Protein AF-A0A6L2LF67-F1 (afdb_monomer_lite)

pLDDT: mean 82.98, std 11.13, range [40.16, 97.12]

Structure (mmCIF, N/CA/C/O backbone):
data_AF-A0A6L2LF67-F1
#
_entry.id   AF-A0A6L2LF67-F1
#
loop_
_atom_site.group_PDB
_atom_site.id
_atom_site.type_symbol
_atom_site.label_atom_id
_atom_site.label_alt_id
_atom_site.label_comp_id
_atom_site.label_asym_id
_atom_site.label_entity_id
_atom_site.label_seq_id
_atom_site.pdbx_PDB_ins_code
_atom_site.Cartn_x
_atom_site.Cartn_y
_atom_site.Cartn_z
_atom_site.occupancy
_atom_site.B_iso_or_equiv
_atom_site.auth_seq_id
_atom_site.auth_comp_id
_atom_site.auth_asym_id
_atom_site.auth_atom_id
_atom_site.pdbx_PDB_model_num
ATOM 1 N N . MET A 1 1 ? 32.405 -7.655 -4.551 1.00 73.38 1 MET A N 1
ATOM 2 C CA . MET A 1 1 ? 31.811 -9.004 -4.415 1.00 73.38 1 MET A CA 1
ATOM 3 C C . MET A 1 1 ? 31.034 -9.300 -5.693 1.00 73.38 1 MET A C 1
ATOM 5 O O . MET A 1 1 ? 30.195 -8.486 -6.049 1.00 73.38 1 MET A O 1
ATOM 9 N N . LEU A 1 2 ? 31.364 -10.377 -6.415 1.00 79.50 2 LEU A N 1
ATOM 10 C CA . LEU A 1 2 ? 30.867 -10.649 -7.779 1.00 79.50 2 LEU A CA 1
ATOM 11 C C . LEU A 1 2 ? 29.363 -10.970 -7.843 1.00 79.50 2 LEU A C 1
ATOM 13 O O . LEU A 1 2 ? 28.672 -10.492 -8.738 1.00 79.50 2 LEU A O 1
ATOM 17 N N . GLU A 1 3 ? 28.841 -11.711 -6.868 1.00 83.50 3 GLU A N 1
ATOM 18 C CA . GLU A 1 3 ? 27.438 -12.150 -6.852 1.00 83.50 3 GLU A CA 1
ATOM 19 C C . GLU A 1 3 ? 26.451 -10.990 -6.667 1.00 83.50 3 GLU A C 1
ATOM 21 O O . GLU A 1 3 ? 25.425 -10.930 -7.343 1.00 83.50 3 GLU A O 1
ATOM 26 N N . CYS A 1 4 ? 26.773 -10.009 -5.817 1.00 90.94 4 CYS A N 1
ATOM 27 C CA . CYS A 1 4 ? 25.940 -8.814 -5.657 1.00 90.94 4 CYS A CA 1
ATOM 28 C C . CYS A 1 4 ? 25.829 -8.019 -6.965 1.00 90.94 4 CYS A C 1
ATOM 30 O O . CYS A 1 4 ? 24.743 -7.564 -7.320 1.00 90.94 4 CYS A O 1
ATOM 32 N N . SER A 1 5 ? 26.935 -7.878 -7.702 1.00 91.44 5 SER A N 1
ATOM 33 C CA . SER A 1 5 ? 26.947 -7.149 -8.973 1.00 91.44 5 SER A CA 1
ATOM 34 C C . SER A 1 5 ? 26.106 -7.843 -10.045 1.00 91.44 5 SER A C 1
ATOM 36 O O . SER A 1 5 ? 25.398 -7.167 -10.789 1.00 91.44 5 SER A O 1
ATOM 38 N N . LEU A 1 6 ? 26.135 -9.180 -10.101 1.00 93.88 6 LEU A N 1
ATOM 39 C CA . LEU A 1 6 ? 25.342 -9.955 -11.059 1.00 93.88 6 LEU A CA 1
ATOM 40 C C . LEU A 1 6 ? 23.834 -9.825 -10.789 1.00 93.88 6 LEU A C 1
ATOM 42 O O . LEU A 1 6 ? 23.064 -9.563 -11.711 1.00 93.88 6 LEU A O 1
ATOM 46 N N . ASN A 1 7 ? 23.426 -9.931 -9.521 1.00 95.25 7 ASN A N 1
ATOM 47 C CA . ASN A 1 7 ? 22.028 -9.764 -9.119 1.00 95.25 7 ASN A CA 1
ATOM 48 C C . ASN A 1 7 ? 21.499 -8.359 -9.453 1.00 95.25 7 ASN A C 1
ATOM 50 O O . ASN A 1 7 ? 20.397 -8.214 -9.982 1.00 95.25 7 ASN A O 1
ATOM 54 N N . LEU A 1 8 ? 22.296 -7.314 -9.203 1.00 96.19 8 LEU A N 1
ATOM 55 C CA . LEU A 1 8 ? 21.922 -5.946 -9.569 1.00 96.19 8 LEU A CA 1
ATOM 56 C C . LEU A 1 8 ? 21.802 -5.775 -11.088 1.00 96.19 8 LEU A C 1
ATOM 58 O O . LEU A 1 8 ? 20.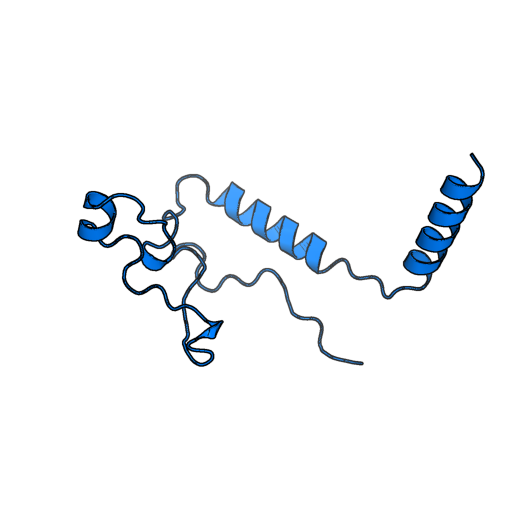837 -5.163 -11.544 1.00 96.19 8 LEU A O 1
ATOM 62 N N . ALA A 1 9 ? 22.721 -6.345 -11.873 1.00 94.94 9 ALA A N 1
ATOM 63 C CA . ALA A 1 9 ? 22.654 -6.288 -13.333 1.00 94.94 9 ALA A CA 1
ATOM 64 C C . ALA A 1 9 ? 21.370 -6.942 -13.873 1.00 94.94 9 ALA A C 1
ATOM 66 O O . ALA A 1 9 ? 20.681 -6.349 -14.706 1.00 94.94 9 ALA A O 1
ATOM 67 N N . GLN A 1 10 ? 20.996 -8.112 -13.347 1.00 95.62 10 GLN A N 1
ATOM 68 C CA . GLN A 1 10 ? 19.751 -8.789 -13.715 1.00 95.62 10 GLN A CA 1
ATOM 69 C C . GLN A 1 10 ? 18.514 -7.945 -13.369 1.00 95.62 10 GLN A C 1
ATOM 71 O O . GLN A 1 10 ? 17.638 -7.762 -14.219 1.00 95.62 10 GLN A O 1
ATOM 76 N N . CYS A 1 11 ? 18.454 -7.382 -12.157 1.00 96.19 11 CYS A N 1
ATOM 77 C CA . CYS A 1 11 ? 17.353 -6.513 -11.731 1.00 96.19 11 CYS A CA 1
ATOM 78 C C . CYS A 1 11 ? 17.217 -5.267 -12.615 1.00 96.19 11 CYS A C 1
ATOM 80 O O . CYS A 1 11 ? 16.104 -4.897 -12.986 1.00 96.19 11 CYS A O 1
ATOM 82 N N . VAL A 1 12 ? 18.332 -4.629 -12.981 1.00 96.50 12 VAL A N 1
ATOM 83 C CA . VAL A 1 12 ? 18.325 -3.434 -13.839 1.00 96.50 12 VAL A CA 1
ATOM 84 C C . VAL A 1 12 ? 17.775 -3.760 -15.225 1.00 96.50 12 VAL A C 1
ATOM 86 O O . VAL A 1 12 ? 16.902 -3.039 -15.706 1.00 96.50 12 VAL A O 1
ATOM 89 N N . VAL A 1 13 ? 18.224 -4.853 -15.849 1.00 96.44 13 VAL A N 1
ATOM 90 C CA . VAL A 1 13 ? 17.726 -5.272 -17.171 1.00 96.44 13 VAL A CA 1
ATOM 91 C C . VAL A 1 13 ? 16.235 -5.611 -17.113 1.00 96.44 13 VAL A C 1
ATOM 93 O O . VAL A 1 13 ? 15.469 -5.153 -17.962 1.00 96.44 13 VAL A O 1
ATOM 96 N N . TYR A 1 14 ? 15.801 -6.344 -16.083 1.00 97.12 14 TYR A N 1
ATOM 97 C CA . TYR A 1 14 ? 14.390 -6.680 -15.889 1.00 97.12 14 TYR A CA 1
ATOM 98 C C . TYR A 1 14 ? 13.521 -5.423 -15.754 1.00 97.12 14 TYR A C 1
ATOM 100 O O . TYR A 1 14 ? 12.529 -5.256 -16.466 1.00 97.12 14 TYR A O 1
ATOM 108 N N . LEU A 1 15 ? 13.928 -4.490 -14.889 1.00 95.62 15 LEU A N 1
ATOM 109 C CA . LEU A 1 15 ? 13.219 -3.228 -14.705 1.00 95.62 15 LEU A CA 1
ATOM 110 C C . LEU A 1 15 ? 13.259 -2.358 -15.960 1.00 95.62 15 LEU A C 1
ATOM 112 O O . LEU A 1 15 ? 12.280 -1.660 -16.205 1.00 95.62 15 LEU A O 1
ATOM 116 N N . ALA A 1 16 ? 14.325 -2.393 -16.765 1.00 94.56 16 ALA A N 1
ATOM 117 C CA . ALA A 1 16 ? 14.430 -1.634 -18.011 1.00 94.56 16 ALA A CA 1
ATOM 118 C C . ALA A 1 16 ? 13.421 -2.110 -19.067 1.00 94.56 16 ALA A C 1
ATOM 120 O O . ALA A 1 16 ? 12.775 -1.268 -19.695 1.00 94.56 16 ALA A O 1
ATOM 121 N N . LEU A 1 17 ? 13.214 -3.424 -19.189 1.00 94.81 17 LEU A N 1
ATOM 122 C CA . LEU A 1 17 ? 12.289 -4.030 -20.156 1.00 94.81 17 LEU A CA 1
ATOM 123 C C . LEU A 1 17 ? 10.821 -4.046 -19.694 1.00 94.81 17 LEU A C 1
ATOM 125 O O . LEU A 1 17 ? 9.922 -4.126 -20.525 1.00 94.81 17 LEU A O 1
ATOM 129 N N . ALA A 1 18 ? 10.559 -3.948 -18.388 1.00 94.56 18 ALA A N 1
ATOM 130 C CA . ALA A 1 18 ? 9.200 -3.981 -17.845 1.00 94.56 18 ALA A CA 1
ATOM 131 C C . ALA A 1 18 ? 8.321 -2.787 -18.299 1.00 94.56 18 ALA A C 1
ATOM 133 O O . ALA A 1 18 ? 8.837 -1.677 -18.496 1.00 94.56 18 ALA A O 1
ATOM 134 N N . PRO A 1 19 ? 6.985 -2.950 -18.387 1.00 92.31 19 PRO A N 1
ATOM 135 C CA . PRO A 1 19 ? 6.071 -1.835 -18.626 1.00 92.31 19 PRO A CA 1
ATOM 136 C C . PRO A 1 19 ? 6.183 -0.800 -17.499 1.00 92.31 19 PRO A C 1
ATOM 138 O O . PRO A 1 19 ? 6.184 -1.134 -16.313 1.00 92.31 19 PRO A O 1
ATOM 141 N N . LYS A 1 20 ? 6.308 0.479 -17.863 1.00 89.38 20 LYS A N 1
ATOM 142 C CA . LYS A 1 20 ? 6.483 1.573 -16.899 1.00 89.38 20 LYS A CA 1
ATOM 143 C C . LYS A 1 20 ? 5.136 2.196 -16.567 1.00 89.38 20 LYS A C 1
ATOM 145 O O . LYS A 1 20 ? 4.404 2.609 -17.460 1.00 89.38 20 LYS A O 1
ATOM 150 N N . SER A 1 21 ? 4.840 2.328 -15.278 1.00 90.06 21 SER A N 1
ATOM 151 C CA . SER A 1 21 ? 3.660 3.045 -14.802 1.00 90.06 21 SER A CA 1
ATOM 152 C C . SER A 1 21 ? 3.991 3.876 -13.572 1.00 90.06 21 SER A C 1
ATOM 154 O O . SER A 1 21 ? 4.613 3.399 -12.626 1.00 90.06 21 SER A O 1
ATOM 156 N N . ILE A 1 22 ? 3.533 5.127 -13.582 1.00 88.75 22 ILE A N 1
ATOM 157 C CA . ILE A 1 22 ? 3.596 6.046 -12.435 1.00 88.75 22 ILE A CA 1
ATOM 158 C C . ILE A 1 22 ? 2.231 6.192 -11.745 1.00 88.75 22 ILE A C 1
ATOM 160 O O . ILE A 1 22 ? 2.067 7.066 -10.894 1.00 88.75 22 ILE A O 1
ATOM 164 N N . ALA A 1 23 ? 1.243 5.362 -12.106 1.00 89.44 23 ALA A N 1
ATOM 165 C CA . ALA A 1 23 ? -0.130 5.463 -11.607 1.00 89.44 23 ALA A CA 1
ATOM 166 C C . ALA A 1 23 ? -0.203 5.287 -10.085 1.00 89.44 23 ALA A C 1
ATOM 168 O O . ALA A 1 23 ? -0.747 6.141 -9.392 1.00 89.44 23 ALA A O 1
ATOM 169 N N . VAL A 1 24 ? 0.433 4.237 -9.553 1.00 89.62 24 VAL A N 1
ATOM 170 C CA . VAL A 1 24 ? 0.480 3.973 -8.104 1.00 89.62 24 VAL A CA 1
ATOM 171 C C . VAL A 1 24 ? 1.198 5.098 -7.358 1.00 89.62 24 VAL A C 1
ATOM 173 O O . VAL A 1 24 ? 0.742 5.526 -6.301 1.00 89.62 24 VAL A O 1
ATOM 176 N N . TYR A 1 25 ? 2.283 5.627 -7.929 1.00 89.88 25 TYR A N 1
ATOM 177 C CA . TYR A 1 25 ? 3.029 6.736 -7.335 1.00 89.88 25 TYR A CA 1
ATOM 178 C C . TYR A 1 25 ? 2.168 7.999 -7.217 1.00 89.88 25 TYR A C 1
ATOM 180 O O . TYR A 1 25 ? 2.060 8.578 -6.136 1.00 89.88 25 TYR A O 1
ATOM 188 N N . LYS A 1 26 ? 1.493 8.389 -8.305 1.00 91.44 26 LYS A N 1
ATOM 189 C CA . LYS A 1 26 ? 0.570 9.533 -8.318 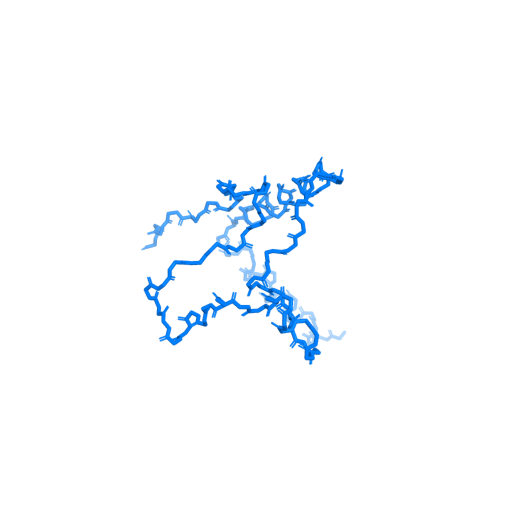1.00 91.44 26 LYS A CA 1
ATOM 190 C C . LYS A 1 26 ? -0.615 9.323 -7.373 1.00 91.44 26 LYS A C 1
ATOM 192 O O . LYS A 1 26 ? -0.960 10.238 -6.630 1.00 91.44 26 LYS A O 1
ATOM 197 N N . ALA A 1 27 ? -1.197 8.123 -7.360 1.00 91.06 27 ALA A N 1
ATOM 198 C CA . ALA A 1 27 ? -2.310 7.768 -6.482 1.00 91.06 27 ALA A CA 1
ATOM 199 C C . ALA A 1 27 ? -1.928 7.902 -5.002 1.00 91.06 27 ALA A C 1
ATOM 201 O O . ALA A 1 27 ? -2.655 8.510 -4.217 1.00 91.06 27 ALA A O 1
ATOM 202 N N . LEU A 1 28 ? -0.754 7.390 -4.629 1.00 91.00 28 LEU A N 1
ATOM 203 C CA . LEU A 1 28 ? -0.236 7.488 -3.269 1.00 91.00 28 LEU A CA 1
ATOM 204 C C . LEU A 1 28 ? 0.037 8.944 -2.879 1.00 91.00 28 LEU A C 1
ATOM 206 O O . LEU A 1 28 ? -0.346 9.364 -1.789 1.00 91.00 28 LEU A O 1
ATOM 210 N N . GLN A 1 29 ? 0.639 9.741 -3.766 1.00 92.62 29 GLN A N 1
ATOM 211 C CA . GLN A 1 29 ? 0.837 11.171 -3.512 1.00 92.62 29 GLN A CA 1
ATOM 212 C C . GLN A 1 29 ? -0.488 11.915 -3.318 1.00 92.62 29 GLN A C 1
ATOM 214 O O . GLN A 1 29 ? -0.600 12.726 -2.397 1.00 92.62 29 GLN A O 1
ATOM 219 N N . ALA A 1 30 ? -1.494 11.621 -4.143 1.00 90.12 30 ALA A N 1
ATOM 220 C CA . ALA A 1 30 ? -2.824 12.207 -4.026 1.00 90.12 30 ALA A CA 1
ATOM 221 C C . ALA A 1 30 ? -3.503 11.818 -2.703 1.00 90.12 30 ALA A C 1
ATOM 223 O O . ALA A 1 30 ? -4.051 12.687 -2.026 1.00 90.12 30 ALA A O 1
ATOM 224 N N . ALA A 1 31 ? -3.397 10.553 -2.289 1.00 88.50 31 ALA A N 1
ATOM 225 C CA . ALA A 1 31 ? -3.923 10.082 -1.010 1.00 88.50 31 ALA A CA 1
ATOM 226 C C . ALA A 1 31 ? -3.222 10.754 0.184 1.00 88.50 31 ALA A C 1
ATOM 228 O O . ALA A 1 31 ? -3.888 11.243 1.096 1.00 88.50 31 ALA A O 1
ATOM 229 N N . ILE A 1 32 ? -1.886 10.851 0.165 1.00 89.75 32 ILE A N 1
ATOM 230 C CA . ILE A 1 32 ? -1.121 11.555 1.208 1.00 89.75 32 ILE A CA 1
ATOM 231 C C . ILE A 1 32 ? -1.540 13.023 1.282 1.00 89.75 32 ILE A C 1
ATOM 233 O O . ILE A 1 32 ? -1.722 13.554 2.378 1.00 89.75 32 ILE A O 1
ATOM 237 N N . LYS A 1 33 ? -1.693 13.684 0.131 1.00 89.56 33 LYS A N 1
ATOM 238 C CA . LYS A 1 33 ? -2.121 15.081 0.069 1.00 89.56 33 LYS A CA 1
ATOM 239 C C . LYS A 1 33 ? -3.530 15.255 0.640 1.00 89.56 33 LYS A C 1
ATOM 241 O O . LYS A 1 33 ? -3.710 16.085 1.519 1.00 89.56 33 LYS A O 1
ATOM 246 N N . ALA A 1 34 ? -4.481 14.412 0.241 1.00 86.88 34 ALA A N 1
ATOM 247 C CA . ALA A 1 34 ? -5.844 14.439 0.769 1.00 86.88 34 ALA A CA 1
ATOM 248 C C . ALA A 1 34 ? -5.879 14.270 2.297 1.00 86.88 34 ALA A C 1
ATOM 250 O O . ALA A 1 34 ? -6.603 14.986 2.984 1.00 86.88 34 ALA A O 1
ATOM 251 N N . VAL A 1 35 ? -5.054 13.373 2.850 1.00 85.06 35 VAL A N 1
ATOM 252 C CA . VAL A 1 35 ? -4.940 13.204 4.306 1.00 85.06 35 VAL A CA 1
ATOM 253 C C . VAL A 1 35 ? -4.378 14.464 4.967 1.00 85.06 35 VAL A C 1
ATOM 255 O O . VAL A 1 35 ? -4.958 14.916 5.954 1.00 85.06 35 VAL A O 1
ATOM 258 N N . LYS A 1 36 ? -3.306 15.053 4.421 1.00 86.00 36 LYS A N 1
ATOM 259 C CA . LYS A 1 36 ? -2.691 16.289 4.943 1.00 86.00 36 LYS A CA 1
ATOM 260 C C . LYS A 1 36 ? -3.643 17.485 4.904 1.00 86.00 36 LYS A C 1
ATOM 262 O O . LYS A 1 36 ? -3.725 18.217 5.884 1.00 86.00 36 LYS A O 1
ATOM 267 N N . ASP A 1 37 ? -4.384 17.648 3.816 1.00 83.94 37 ASP A N 1
ATOM 268 C CA . ASP A 1 37 ? -5.333 18.753 3.653 1.00 83.94 37 ASP A CA 1
ATOM 269 C C . ASP A 1 37 ? -6.565 18.569 4.565 1.00 83.94 37 ASP A C 1
ATOM 271 O O . ASP A 1 37 ? -7.182 19.538 4.997 1.00 83.94 37 ASP A O 1
ATOM 275 N N . SER A 1 38 ? -6.896 17.321 4.923 1.00 76.44 38 SER A N 1
ATOM 276 C CA . SER A 1 38 ? -8.017 16.978 5.814 1.00 76.44 38 SER A CA 1
ATOM 277 C C . SER A 1 38 ? -7.691 17.009 7.317 1.00 76.44 38 SER A C 1
ATOM 279 O O . SER A 1 38 ? -8.539 16.624 8.136 1.00 76.44 38 SER A O 1
ATOM 281 N N . VAL A 1 39 ? -6.477 17.420 7.709 1.00 69.69 39 VAL A N 1
ATOM 282 C CA . VAL A 1 39 ? -6.048 17.456 9.118 1.00 69.69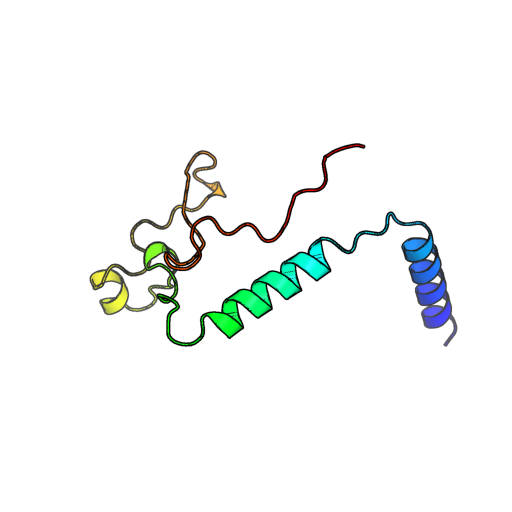 39 VAL A CA 1
ATOM 283 C C . VAL A 1 39 ? -7.013 18.332 9.930 1.00 69.69 39 VAL A C 1
ATOM 285 O O . VAL A 1 39 ? -7.154 19.524 9.685 1.00 69.69 39 VAL A O 1
ATOM 288 N N . GLY A 1 40 ? -7.709 17.716 10.892 1.00 62.00 40 GLY A N 1
ATOM 289 C CA . GLY A 1 40 ? -8.710 18.365 11.752 1.00 62.00 40 GLY A CA 1
ATOM 290 C C . GLY A 1 40 ? -10.176 18.159 11.341 1.00 62.00 40 GLY A C 1
ATOM 291 O O . GLY A 1 40 ? -11.056 18.293 12.185 1.00 62.00 40 GLY A O 1
ATOM 292 N N . GLN A 1 41 ? -10.457 17.763 10.094 1.00 64.06 41 GLN A N 1
ATOM 293 C CA . GLN A 1 41 ? -11.824 17.516 9.588 1.00 64.06 41 GLN A CA 1
ATOM 294 C C . GLN A 1 41 ? -12.126 16.031 9.339 1.00 64.06 41 GLN A C 1
ATOM 296 O O . GLN A 1 41 ? -13.265 15.646 9.044 1.00 64.06 41 GLN A O 1
ATOM 301 N N . ASN A 1 42 ? -11.108 15.175 9.429 1.00 65.75 42 ASN A N 1
ATOM 302 C CA . ASN A 1 42 ? -11.264 13.766 9.120 1.00 65.75 42 ASN A CA 1
ATOM 303 C C . ASN A 1 42 ? -11.995 13.045 10.260 1.00 65.75 42 ASN A C 1
ATOM 305 O O . ASN A 1 42 ? -11.477 12.900 11.371 1.00 65.75 42 ASN A O 1
ATOM 309 N N . LYS A 1 43 ? -13.218 12.579 9.983 1.00 66.69 43 LYS A N 1
ATOM 310 C CA . LYS A 1 43 ? -13.926 11.660 10.876 1.00 66.69 43 LYS A CA 1
ATOM 311 C C . LYS A 1 43 ? -13.057 10.404 10.973 1.00 66.69 43 LYS A C 1
ATOM 313 O O . LYS A 1 43 ? -12.741 9.807 9.950 1.00 66.69 43 LYS A O 1
ATOM 318 N N . GLY A 1 44 ? -12.611 10.055 12.183 1.00 74.56 44 GLY A N 1
ATOM 319 C CA . GLY A 1 44 ? -11.681 8.942 12.398 1.00 74.56 44 GLY A CA 1
ATOM 320 C C . GLY A 1 44 ? -12.182 7.608 11.827 1.00 74.56 44 GLY A C 1
ATOM 321 O O . GLY A 1 44 ? -13.324 7.498 11.388 1.00 74.56 44 GLY A O 1
ATOM 322 N N . VAL A 1 45 ? -11.337 6.573 11.880 1.00 83.38 45 VAL A N 1
ATOM 323 C CA . VAL A 1 45 ? -11.599 5.244 11.286 1.00 83.38 45 VAL A CA 1
ATOM 324 C C . VAL A 1 45 ? -13.038 4.765 11.558 1.00 83.38 45 VAL A C 1
ATOM 326 O O . VAL A 1 45 ? -13.465 4.844 12.718 1.00 83.38 45 VAL A O 1
ATOM 329 N N . PRO A 1 46 ? -13.783 4.273 10.549 1.00 85.44 46 PRO A N 1
ATOM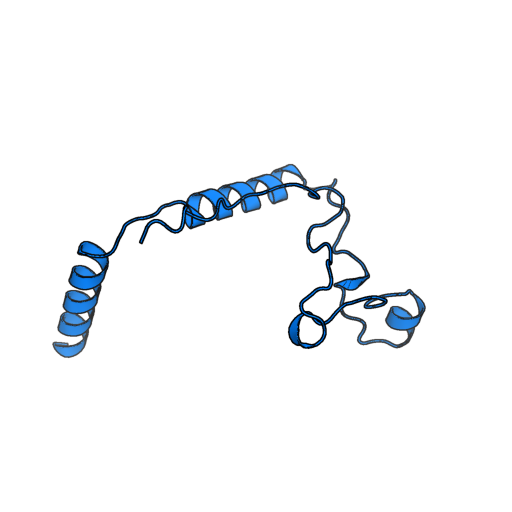 330 C CA . PRO A 1 46 ? -15.130 3.734 10.738 1.00 85.44 46 PRO A CA 1
ATOM 331 C C . PRO A 1 46 ? -15.198 2.672 11.843 1.00 85.4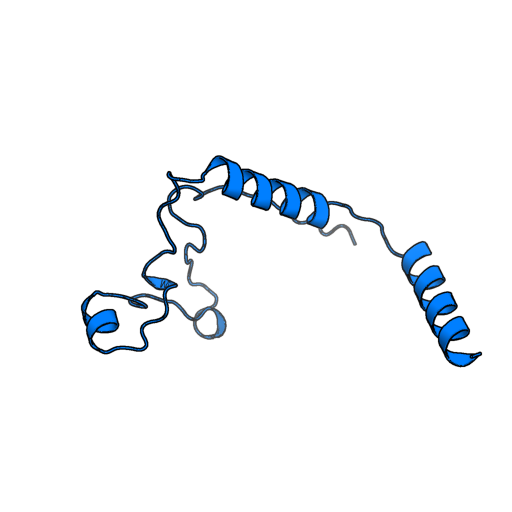4 46 PRO A C 1
ATOM 333 O O . PRO A 1 46 ? -14.294 1.848 11.971 1.00 85.44 46 PRO A O 1
ATOM 336 N N . LEU A 1 47 ? -16.266 2.677 12.651 1.00 84.81 47 LEU A N 1
ATOM 337 C CA . LEU A 1 47 ? -16.379 1.814 13.839 1.00 84.81 47 LEU A CA 1
ATOM 338 C C . LEU A 1 47 ? -16.312 0.318 13.511 1.00 84.81 47 LEU A C 1
ATOM 340 O O . LEU A 1 47 ? -15.722 -0.440 14.281 1.00 84.81 47 LEU A O 1
ATOM 344 N N . HIS A 1 48 ? -16.858 -0.091 12.362 1.00 86.00 48 HIS A N 1
ATOM 345 C CA . HIS A 1 48 ? -16.821 -1.478 11.899 1.00 86.00 48 HIS A CA 1
ATOM 346 C C . HIS A 1 48 ? -15.411 -1.942 11.513 1.00 86.00 48 HIS A C 1
ATOM 348 O O . HIS A 1 48 ? -15.156 -3.134 11.529 1.00 86.00 48 HIS A O 1
ATOM 354 N N . LEU A 1 49 ? -14.473 -1.034 11.226 1.00 85.81 49 LEU A N 1
ATOM 355 C CA . LEU A 1 49 ? -13.072 -1.372 10.939 1.00 85.81 49 LEU A CA 1
ATOM 356 C C . LEU A 1 49 ? -12.157 -1.310 12.167 1.00 85.81 49 LEU A C 1
ATOM 358 O O . LEU A 1 49 ? -11.002 -1.728 12.099 1.00 85.81 49 LEU A O 1
ATOM 362 N N . ARG A 1 50 ? -12.623 -0.747 13.287 1.00 87.25 50 ARG A N 1
ATOM 363 C CA . ARG A 1 50 ? -11.788 -0.613 14.487 1.00 87.25 50 ARG A CA 1
ATOM 364 C C . ARG A 1 50 ? -11.632 -1.951 15.190 1.00 87.25 50 ARG A C 1
ATOM 366 O O . ARG A 1 50 ? -12.582 -2.713 15.326 1.00 87.25 50 ARG A O 1
ATOM 373 N N . THR A 1 51 ? -10.452 -2.174 15.755 1.00 84.94 51 THR A N 1
ATOM 374 C CA . THR A 1 51 ? -10.216 -3.298 16.662 1.00 84.94 51 THR A CA 1
ATOM 375 C C . THR A 1 51 ? -11.029 -3.134 17.947 1.00 84.94 51 THR A C 1
ATOM 377 O O . THR A 1 51 ? -11.081 -2.042 18.517 1.00 84.94 51 THR A O 1
ATOM 380 N N . ALA A 1 52 ? -11.594 -4.234 18.446 1.00 83.69 52 ALA A N 1
ATOM 381 C CA . ALA A 1 52 ? -12.334 -4.275 19.707 1.00 83.69 52 ALA A CA 1
ATOM 382 C C . ALA A 1 52 ? -11.735 -5.307 20.689 1.00 83.69 52 ALA A C 1
ATOM 384 O O . ALA A 1 52 ? -12.369 -6.327 20.976 1.00 83.69 52 ALA A O 1
ATOM 385 N N . PRO A 1 53 ? -10.503 -5.086 21.192 1.00 83.69 53 PRO A N 1
ATOM 386 C CA . PRO A 1 53 ? -9.838 -6.034 22.088 1.00 83.69 53 PRO A CA 1
ATOM 387 C C . PRO A 1 53 ? -10.467 -6.073 23.488 1.00 83.69 53 PRO A C 1
ATOM 389 O O . PRO A 1 53 ? -10.490 -7.122 24.126 1.00 83.69 53 PRO A O 1
ATOM 392 N N . THR A 1 54 ? -11.013 -4.954 23.976 1.00 88.12 54 THR A N 1
ATOM 393 C CA . THR A 1 54 ? -11.622 -4.883 25.312 1.00 88.12 54 THR A CA 1
ATOM 394 C C . THR A 1 54 ? -13.132 -5.128 25.265 1.00 88.12 54 THR A C 1
ATOM 396 O O . THR A 1 54 ? -13.804 -4.828 24.275 1.00 88.12 54 THR A O 1
ATOM 399 N N . LYS A 1 55 ? -13.699 -5.641 26.367 1.00 83.06 55 LYS A N 1
ATOM 400 C CA . LYS A 1 55 ? -15.155 -5.841 26.500 1.00 83.06 55 LYS A CA 1
ATOM 401 C C . LYS A 1 55 ? -15.919 -4.523 26.349 1.00 83.06 55 LYS A C 1
ATOM 403 O O . LYS A 1 55 ? -16.902 -4.478 25.621 1.00 83.06 55 LYS A O 1
ATOM 408 N N . LEU A 1 56 ? -15.422 -3.445 26.961 1.00 85.62 56 LEU A N 1
ATOM 409 C CA . LEU A 1 56 ? -16.013 -2.108 26.868 1.00 85.62 56 LEU A CA 1
ATOM 410 C C . LEU A 1 56 ? -16.084 -1.617 25.413 1.00 85.62 56 LEU A C 1
ATOM 412 O O . LEU A 1 56 ? -17.123 -1.121 24.993 1.00 85.62 56 LEU A O 1
ATOM 416 N N . MET A 1 57 ? -15.035 -1.825 24.609 1.00 82.69 57 MET A N 1
ATOM 417 C CA . MET A 1 57 ? -15.040 -1.440 23.189 1.00 82.69 57 MET A CA 1
ATOM 418 C C . MET A 1 57 ? -16.096 -2.208 22.383 1.00 82.69 57 MET A C 1
ATOM 420 O O . MET A 1 57 ? -16.781 -1.610 21.555 1.00 82.69 57 MET A O 1
ATOM 424 N N . LYS A 1 58 ? -16.296 -3.502 22.664 1.00 80.50 58 LYS A N 1
ATOM 425 C CA . LYS A 1 58 ? -17.377 -4.286 22.040 1.00 80.50 58 LYS A CA 1
ATOM 426 C C . LYS A 1 58 ? -18.763 -3.751 22.420 1.00 80.50 58 LYS A C 1
ATOM 428 O O . LYS A 1 58 ? -19.618 -3.633 21.546 1.00 80.50 58 LYS A O 1
ATOM 433 N N . TYR A 1 59 ? -18.970 -3.366 23.684 1.00 83.56 59 TYR A N 1
ATOM 434 C CA . TYR A 1 59 ? -20.225 -2.742 24.134 1.00 83.56 59 TYR A CA 1
ATOM 435 C C . TYR A 1 59 ? -20.480 -1.385 23.469 1.00 83.56 59 TYR A C 1
ATOM 437 O O . TYR A 1 59 ? -21.612 -1.097 23.094 1.00 83.56 59 TYR A O 1
ATOM 445 N N . LEU A 1 60 ? -19.431 -0.591 23.245 1.00 82.81 60 LEU A N 1
ATOM 446 C CA . LEU A 1 60 ? -19.503 0.671 22.500 1.00 82.81 60 LEU A CA 1
ATOM 447 C C . LEU A 1 60 ? -19.680 0.486 20.978 1.00 82.81 60 LEU A C 1
ATOM 449 O O . LEU A 1 60 ? -19.692 1.468 20.240 1.00 82.81 60 LEU A O 1
ATOM 453 N N . GLY A 1 61 ? -19.805 -0.754 20.491 1.00 80.44 61 GLY A N 1
ATOM 454 C CA . GLY A 1 61 ? -20.074 -1.054 19.084 1.00 80.44 61 GLY A CA 1
ATOM 455 C C . GLY A 1 61 ? -18.842 -1.069 18.176 1.00 80.44 61 GLY A C 1
ATOM 456 O O . GLY A 1 61 ? -18.992 -1.030 16.956 1.00 80.44 61 GLY A O 1
ATOM 457 N N . TYR A 1 62 ? -17.629 -1.147 18.729 1.00 81.81 62 TYR A N 1
ATOM 458 C CA . TYR A 1 62 ? -16.407 -1.315 17.935 1.00 81.81 62 TYR A CA 1
ATOM 459 C C . TYR A 1 62 ? -16.408 -2.707 17.290 1.00 81.81 62 TYR A C 1
ATOM 461 O O . TYR A 1 62 ? -16.827 -3.678 17.923 1.00 81.81 62 TYR A O 1
ATOM 469 N N . ALA A 1 63 ? -15.941 -2.802 16.042 1.00 81.19 63 ALA A N 1
ATOM 470 C CA . ALA A 1 63 ? -15.955 -4.016 15.213 1.00 81.19 63 ALA A CA 1
ATOM 471 C C . ALA A 1 63 ? -17.357 -4.582 14.895 1.00 81.19 63 ALA A C 1
ATOM 473 O O . ALA A 1 63 ? -17.477 -5.625 14.249 1.00 81.19 63 ALA A O 1
ATOM 474 N N . LYS A 1 64 ? -18.438 -3.917 15.323 1.00 81.44 64 LYS A N 1
ATOM 475 C CA . LYS A 1 64 ? -19.803 -4.376 15.054 1.00 81.44 64 LYS A CA 1
ATOM 476 C C . LYS A 1 64 ? -20.127 -4.166 13.574 1.00 81.44 64 LYS A C 1
ATOM 478 O O . LYS A 1 64 ? -20.028 -3.050 13.074 1.00 81.44 64 LYS A O 1
ATOM 483 N N . GLY A 1 65 ? -20.529 -5.238 12.892 1.00 81.88 65 GLY A N 1
ATOM 484 C CA . GLY A 1 65 ? -20.874 -5.195 11.468 1.00 81.88 65 GLY A CA 1
ATOM 485 C C . GLY A 1 65 ? -19.674 -5.233 10.520 1.00 81.88 65 GLY A C 1
ATOM 486 O O . GLY A 1 65 ? -19.846 -4.928 9.346 1.00 81.88 65 GLY A O 1
ATOM 487 N N . TYR A 1 66 ? -18.478 -5.598 11.003 1.00 86.12 66 TYR A N 1
ATOM 488 C CA . TYR A 1 66 ? -17.370 -5.942 10.113 1.00 86.12 66 TYR A CA 1
ATOM 489 C C . TYR A 1 66 ? -17.722 -7.189 9.306 1.00 86.12 66 TYR A C 1
ATOM 491 O O . TYR A 1 66 ? -18.044 -8.232 9.879 1.00 86.12 66 TYR A O 1
ATOM 499 N N . ILE A 1 67 ? -17.628 -7.086 7.988 1.00 85.06 67 ILE A N 1
ATOM 500 C CA . ILE A 1 67 ? -17.806 -8.203 7.077 1.00 85.06 67 ILE A CA 1
ATOM 501 C C . ILE A 1 67 ? -16.424 -8.692 6.670 1.00 85.06 67 ILE A C 1
ATOM 503 O O . ILE A 1 67 ? -15.612 -7.945 6.121 1.00 85.06 67 ILE A O 1
ATOM 507 N N . TYR A 1 68 ? -16.156 -9.964 6.944 1.00 84.50 68 TYR A N 1
ATOM 508 C CA . TYR A 1 68 ? -14.951 -10.614 6.466 1.00 84.50 68 TYR A CA 1
ATOM 509 C C . TYR A 1 68 ? -15.158 -11.018 5.004 1.00 84.50 68 TYR A C 1
ATOM 511 O O . TYR A 1 68 ? -15.851 -11.986 4.704 1.00 84.50 68 TYR A O 1
ATOM 519 N N . THR A 1 69 ? -14.586 -10.233 4.089 1.00 85.38 69 THR A N 1
ATOM 520 C CA . THR A 1 69 ? -14.777 -10.390 2.639 1.00 85.38 69 THR A CA 1
ATOM 521 C C . THR A 1 69 ? -14.499 -11.805 2.110 1.00 85.38 69 THR A C 1
ATOM 523 O O . THR A 1 69 ? -15.244 -12.233 1.233 1.00 85.38 69 THR A O 1
ATOM 526 N N . PRO A 1 70 ? -13.504 -12.567 2.615 1.00 84.44 70 PRO A N 1
ATOM 527 C CA . PRO A 1 70 ? -13.292 -13.941 2.153 1.00 84.44 70 PRO A CA 1
ATOM 528 C C . PRO A 1 70 ? -14.465 -14.895 2.422 1.00 84.44 70 PRO A C 1
ATOM 530 O O . PRO A 1 70 ? -14.720 -15.766 1.596 1.00 84.44 70 PRO A O 1
ATOM 533 N N . ASP A 1 71 ? -15.210 -14.708 3.517 1.00 87.62 71 ASP A N 1
ATOM 534 C CA . ASP A 1 71 ? -16.385 -15.537 3.836 1.00 87.62 71 ASP A CA 1
ATOM 535 C C . ASP A 1 71 ? -17.651 -15.046 3.120 1.00 87.62 71 ASP A C 1
ATOM 537 O O . ASP A 1 71 ? -18.613 -15.796 2.950 1.00 87.62 71 ASP A O 1
ATOM 541 N N . ASN A 1 72 ? -17.679 -13.774 2.711 1.00 81.75 72 ASN A N 1
ATOM 542 C CA . ASN A 1 72 ? -18.823 -13.172 2.036 1.00 81.75 72 ASN A CA 1
ATOM 543 C C . ASN A 1 72 ? -18.376 -12.271 0.870 1.00 81.75 72 ASN A C 1
ATOM 545 O O . ASN A 1 72 ? -18.337 -11.043 1.004 1.00 81.75 72 ASN A O 1
ATOM 549 N N . PRO A 1 73 ? -18.044 -12.868 -0.287 1.00 79.19 73 PRO A N 1
ATOM 550 C CA . PRO A 1 73 ? -17.429 -12.156 -1.407 1.00 79.19 73 PRO A CA 1
ATOM 551 C C . PRO A 1 73 ? -18.364 -11.149 -2.092 1.00 79.19 73 PRO A C 1
ATOM 553 O O . PRO A 1 73 ? -17.893 -10.241 -2.769 1.00 79.19 73 PRO A O 1
ATOM 556 N N . SER A 1 74 ? -19.683 -11.282 -1.920 1.00 81.19 74 SER A N 1
ATOM 557 C CA . SER A 1 74 ? -20.680 -10.380 -2.519 1.00 81.19 74 SER A CA 1
ATOM 558 C C . SER A 1 74 ? -21.040 -9.187 -1.631 1.00 81.19 74 SER A C 1
ATOM 560 O O . SER A 1 74 ? -21.787 -8.305 -2.057 1.00 81.19 74 SER A O 1
ATOM 562 N N . ALA A 1 75 ? -20.552 -9.150 -0.393 1.00 82.50 75 ALA A N 1
ATOM 563 C CA . ALA A 1 75 ? -20.875 -8.079 0.530 1.00 82.50 75 ALA A CA 1
ATOM 564 C C . ALA A 1 75 ? -20.118 -6.785 0.203 1.00 82.50 75 ALA A C 1
ATOM 566 O O . ALA A 1 75 ? -18.903 -6.768 0.014 1.00 82.50 75 ALA A O 1
ATOM 567 N N . ILE A 1 76 ? -20.849 -5.670 0.206 1.00 81.75 76 ILE A N 1
ATOM 568 C CA . ILE A 1 76 ? -20.296 -4.335 -0.024 1.00 81.75 76 ILE A CA 1
ATOM 569 C C . ILE A 1 76 ? -20.063 -3.667 1.332 1.00 81.75 76 ILE A C 1
ATOM 571 O O . ILE A 1 76 ? -21.003 -3.447 2.095 1.00 81.75 76 ILE A O 1
ATOM 575 N N . GLN A 1 77 ? -18.811 -3.310 1.622 1.00 83.69 77 GLN A N 1
ATOM 576 C CA . GLN A 1 77 ? -18.424 -2.585 2.832 1.00 83.69 77 GLN A CA 1
ATOM 577 C C . GLN A 1 77 ? -17.679 -1.295 2.469 1.00 83.69 77 GLN A C 1
ATOM 579 O O . GLN A 1 77 ? -16.819 -1.285 1.592 1.00 83.69 77 GLN A O 1
ATOM 584 N N . SER A 1 78 ? -17.984 -0.197 3.167 1.00 84.69 78 SER A N 1
ATOM 585 C CA . SER A 1 78 ? -17.223 1.050 3.027 1.00 84.69 78 SER A CA 1
ATOM 586 C C . SER A 1 78 ? -15.922 0.974 3.825 1.00 84.69 78 SER A C 1
ATOM 588 O O . SER A 1 78 ? -15.947 0.652 5.014 1.00 84.69 78 SER A O 1
ATOM 590 N N . PHE A 1 79 ? -14.792 1.292 3.191 1.00 86.44 79 PHE A N 1
ATOM 591 C CA . PHE A 1 79 ? -13.477 1.294 3.843 1.00 86.44 79 PHE A CA 1
ATOM 592 C C . PHE A 1 79 ? -12.941 2.690 4.149 1.00 86.44 79 PHE A C 1
ATOM 594 O O . PHE A 1 79 ? -12.162 2.876 5.084 1.00 86.44 79 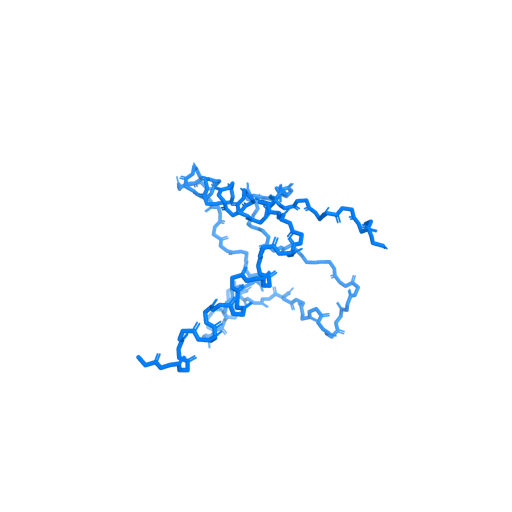PHE A O 1
ATOM 601 N N . LEU A 1 80 ? -13.368 3.678 3.367 1.00 87.06 80 LEU A N 1
ATOM 602 C CA . LEU A 1 80 ? -12.948 5.057 3.544 1.00 87.06 80 LEU A CA 1
ATOM 603 C C . LEU A 1 80 ? -13.728 5.709 4.693 1.00 87.06 80 LEU A C 1
ATOM 605 O O . LEU A 1 80 ? -14.891 5.363 4.933 1.00 87.06 80 LEU A O 1
ATOM 609 N N . PRO A 1 81 ? -13.113 6.665 5.409 1.00 82.38 81 PRO A N 1
ATOM 610 C CA . PRO A 1 81 ? -13.841 7.467 6.376 1.00 82.38 81 PRO A CA 1
ATOM 611 C C . PRO A 1 81 ? -14.958 8.254 5.669 1.00 82.38 81 PRO A C 1
ATOM 613 O O . PRO A 1 81 ? -14.817 8.586 4.489 1.00 82.38 81 PRO A O 1
ATOM 616 N N . PRO A 1 82 ? -16.042 8.621 6.377 1.00 79.19 82 PRO A N 1
ATOM 617 C CA . PRO A 1 82 ? -17.171 9.329 5.770 1.00 79.19 82 PRO A CA 1
ATOM 618 C C . PRO A 1 82 ? -16.770 10.639 5.076 1.00 79.19 82 PRO A C 1
ATOM 620 O O . PRO A 1 82 ? -17.395 11.032 4.101 1.00 79.19 82 PRO A O 1
ATOM 623 N N . SER A 1 83 ? -15.712 11.304 5.555 1.00 78.56 83 SER A N 1
ATOM 624 C CA . SER A 1 83 ? -15.193 12.545 4.962 1.00 78.56 83 SER A CA 1
ATOM 625 C C . SER A 1 83 ? -14.514 12.342 3.599 1.00 78.56 83 SER A C 1
ATOM 627 O O . SER A 1 83 ? -14.390 13.296 2.843 1.00 78.56 83 SER A O 1
ATOM 629 N N . LEU A 1 84 ? -14.065 11.122 3.282 1.00 77.88 84 LEU A N 1
ATOM 630 C CA . LEU A 1 84 ? -13.374 10.775 2.030 1.00 77.88 84 LEU A CA 1
ATOM 631 C C . LEU A 1 84 ? -14.175 9.770 1.188 1.00 77.88 84 LEU A C 1
ATOM 633 O O . LEU A 1 84 ? -13.644 9.161 0.256 1.00 77.88 84 LEU A O 1
ATOM 637 N N . GLN A 1 85 ? -15.447 9.564 1.519 1.00 77.81 85 GLN A N 1
ATOM 638 C CA . GLN A 1 85 ? -16.298 8.608 0.829 1.00 77.81 85 GLN A CA 1
ATOM 639 C C . GLN A 1 85 ? -16.518 9.053 -0.628 1.00 77.81 85 GLN A C 1
ATOM 641 O O . GLN A 1 85 ? -16.850 10.204 -0.887 1.00 77.81 85 GLN A O 1
ATOM 646 N N . GLY A 1 86 ? -16.286 8.147 -1.584 1.00 76.19 86 GLY A N 1
ATOM 647 C CA . GLY A 1 86 ? -16.364 8.445 -3.022 1.00 76.19 86 GLY A CA 1
ATOM 648 C C . GLY A 1 86 ? -15.064 8.958 -3.654 1.00 76.19 86 GLY A C 1
ATOM 649 O O . GLY A 1 86 ? -15.003 9.095 -4.874 1.00 76.19 86 GLY A O 1
ATOM 650 N N . SER A 1 87 ? -14.006 9.194 -2.869 1.00 81.81 87 SER A N 1
ATOM 651 C CA . SER A 1 87 ? -12.688 9.508 -3.432 1.00 81.81 87 SER A CA 1
ATOM 652 C C . SER A 1 87 ? -12.049 8.265 -4.059 1.00 81.81 87 SER A C 1
ATOM 654 O O . SER A 1 87 ? -11.999 7.189 -3.460 1.00 81.81 87 SER A O 1
ATOM 656 N N . LYS A 1 88 ? -11.555 8.420 -5.288 1.00 85.19 88 LYS A N 1
ATOM 657 C CA . LYS A 1 88 ? -10.835 7.386 -6.029 1.00 85.19 88 LYS A CA 1
ATOM 658 C C . LYS A 1 88 ? -9.468 7.945 -6.397 1.00 85.19 88 LYS A C 1
ATOM 660 O O . LYS A 1 88 ? -9.377 8.923 -7.129 1.00 85.19 88 LYS A O 1
ATOM 665 N N . PHE A 1 89 ? -8.415 7.352 -5.841 1.00 86.12 89 PHE A N 1
ATOM 666 C CA . PHE A 1 89 ? -7.037 7.818 -6.047 1.00 86.12 89 PHE A CA 1
ATOM 667 C C . PHE A 1 89 ? -6.296 7.029 -7.121 1.00 86.12 89 PHE A C 1
ATOM 669 O O . PHE A 1 89 ? -5.386 7.557 -7.751 1.00 86.12 89 PHE A O 1
ATOM 676 N N . LEU A 1 90 ? -6.670 5.764 -7.306 1.00 87.75 90 LEU A N 1
ATOM 677 C CA . LEU A 1 90 ? -6.075 4.876 -8.288 1.00 87.75 90 LEU A CA 1
ATOM 678 C C . LEU A 1 90 ? -7.130 4.518 -9.326 1.00 87.75 90 LEU A C 1
ATOM 680 O O . LEU A 1 90 ? -8.154 3.912 -9.003 1.00 87.75 90 LEU A O 1
ATOM 684 N N . ASP A 1 91 ? -6.848 4.854 -10.575 1.00 79.06 91 ASP A N 1
ATOM 685 C CA . ASP A 1 91 ? -7.534 4.250 -11.701 1.00 79.06 91 ASP A CA 1
ATOM 686 C C . ASP A 1 91 ? -6.861 2.919 -12.010 1.00 79.06 91 ASP A C 1
ATOM 688 O O . ASP A 1 91 ? -5.638 2.839 -12.148 1.00 79.06 91 ASP A O 1
ATOM 692 N N . SER A 1 92 ? -7.661 1.852 -12.050 1.00 66.06 92 SER A N 1
ATOM 693 C CA . SER A 1 92 ? -7.178 0.574 -12.555 1.00 66.06 92 SER A CA 1
ATOM 694 C C . SER A 1 92 ? -6.767 0.805 -14.010 1.00 66.06 92 SER A C 1
ATOM 696 O O . SER A 1 92 ? -7.569 1.383 -14.754 1.00 66.06 92 SER A O 1
ATOM 698 N N . PRO A 1 93 ? -5.535 0.448 -14.418 1.00 59.66 93 PRO A N 1
ATOM 699 C CA . PRO A 1 93 ? -5.211 0.470 -15.833 1.00 59.66 93 PRO A CA 1
ATOM 700 C C . PRO A 1 93 ? -6.237 -0.420 -16.539 1.00 59.66 93 PRO A C 1
ATOM 702 O O . PRO A 1 93 ? -6.549 -1.500 -16.032 1.00 59.66 93 PRO A O 1
ATOM 705 N N . ALA A 1 94 ? -6.798 0.056 -17.656 1.00 47.47 94 ALA A N 1
ATOM 706 C CA . ALA A 1 94 ? -7.590 -0.799 -18.530 1.00 47.47 94 ALA A CA 1
ATOM 707 C C . ALA A 1 94 ? -6.787 -2.085 -18.742 1.00 47.47 94 ALA A C 1
ATOM 709 O O . ALA A 1 94 ? -5.578 -2.025 -18.983 1.00 47.47 94 ALA A O 1
ATOM 710 N N . ALA A 1 95 ? -7.429 -3.228 -18.515 1.00 46.00 95 ALA A N 1
ATOM 711 C CA . ALA A 1 95 ? -6.835 -4.534 -18.728 1.00 46.00 95 ALA A CA 1
ATOM 712 C C . ALA A 1 95 ? -6.679 -4.758 -20.239 1.00 46.00 95 ALA A C 1
ATOM 714 O O . ALA A 1 95 ? -7.377 -5.575 -20.820 1.00 46.00 95 ALA A O 1
ATOM 715 N N . ASP A 1 96 ? -5.796 -3.985 -20.864 1.00 43.62 96 ASP A N 1
ATOM 716 C CA . ASP A 1 96 ? -5.370 -4.160 -22.241 1.00 43.62 96 ASP A CA 1
ATOM 717 C C . ASP A 1 96 ? -4.043 -4.928 -22.192 1.00 43.62 96 ASP A C 1
ATOM 719 O O . ASP A 1 96 ? -2.950 -4.365 -22.305 1.00 43.62 96 ASP A O 1
ATOM 723 N N . ILE A 1 97 ? -4.172 -6.229 -21.919 1.00 40.16 97 ILE A N 1
ATOM 724 C CA . ILE A 1 97 ? -3.211 -7.277 -22.282 1.00 40.16 97 ILE A CA 1
ATOM 725 C C . ILE A 1 97 ? -3.996 -8.315 -23.075 1.00 40.16 97 ILE A C 1
ATOM 727 O O . ILE A 1 97 ? -5.040 -8.763 -22.548 1.00 40.16 97 ILE A O 1
#

Organism: Tanacetum cinerariifolium (NCBI:txid118510)

Sequence (97 aa):
MLECSLNLAQCVVYLALAPKSIAVYKALQAAIKAVKDSVGQNKGVPLHLRTAPTKLMKYLGYAKGYIYTPDNPSAIQSFLPPSLQGSKFLDSPAADI

Radius of gyration: 20.72 Å; chains: 1; bounding box: 53×34×49 Å

Secondary structure (DSSP, 8-state):
-HHHHHHHHHHHHHHHHSPP--HHHHHHHHHHHHHHHTTTT---S-GGGS---SHHHHHTTTTTT---TTT-TT-----S-GGGTT----PPPP---

Foldseek 3Di:
DVVVVVVVVVVVVVVVPDDDDCQVVQLVVVVVVVVVVCVPPFDDWDQLPADDPDPVSVVVVRVPPNDDCVVPVPDDDDGGTPVCPPDDSGDDPPPPD

InterPro domains:
  IPR008921 DNA polymerase III, clamp loader complex, gamma/delta/delta subunit, C-terminal [SSF48019] (1-90)
  IPR021886 MgsA AAA+ ATPase, C-terminal [PF12002] (2-90)
  IPR051314 AAA ATPase RarA/MGS1/WRNIP1 [PTHR13779] (1-93)